Protein AF-A0A327P044-F1 (afdb_monomer)

Solvent-accessible surface area (backbone atoms only — not comparable to full-atom values): 4303 Å² total; per-residue (Å²): 124,69,36,69,41,76,61,88,79,29,38,38,29,41,35,82,92,38,41,36,28,32,27,32,14,75,59,86,66,78,50,78,43,84,49,26,79,47,41,84,88,61,79,22,47,43,65,41,56,46,81,64,81,81,30,32,35,35,33,28,95,83,46,50,30,37,11,79,63,82,48,55,50,72,44,80,108

Sequence (77 aa):
MAQMIKKGKELIRICPTNTLKIEYSVDEGETWSLRYMGNPASPGEFSELADGGKELLAEGPKGSFYSKNKGKSWHKK

Foldseek 3Di:
DWDWDDDPQKIWIQDPVFQQWIWIDNPPPPDTDTLEGHDCVPPHGFPDWDCPPQWIWTADPSGIWIGNPHRNDIDHD

pLDDT: mean 87.34, std 7.41, range [48.59, 93.62]

Nearest PDB structures (foldseek):
  6p2k-assembly1_B  TM=7.085E-01  e=5.685E-01  Simiduia agarivorans SA1 = DSM 21679
  6lk8-assembly1_C  TM=4.820E-01  e=5.373E-01  Xenopus laevis
  8y6b-assembly3_E  TM=5.897E-01  e=2.771E+00  Homo sapiens
  7onb-assembly1_A  TM=4.743E-01  e=4.358E+00  Homo sapiens
  4b9y-assembly1_A  TM=3.852E-01  e=6.475E+00  Cellvibrio japonicus

Structure (mmCIF, N/CA/C/O back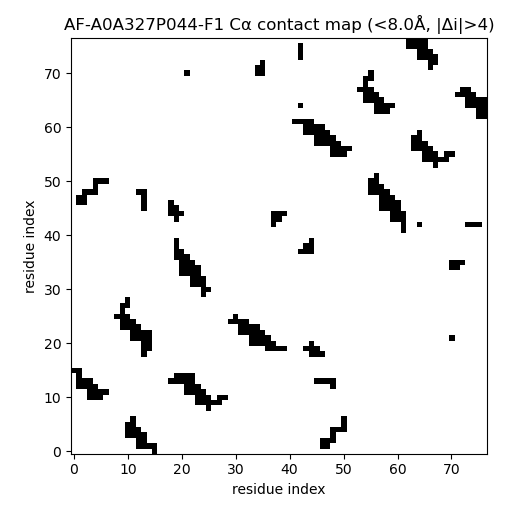bone):
data_AF-A0A327P044-F1
#
_entry.id   AF-A0A327P044-F1
#
loop_
_atom_site.group_PDB
_atom_site.id
_atom_site.type_symbol
_atom_site.label_atom_id
_atom_site.label_alt_id
_atom_site.label_comp_id
_atom_site.label_asym_id
_atom_site.label_entity_id
_atom_site.label_seq_id
_atom_site.pdbx_PDB_ins_code
_atom_site.Cartn_x
_atom_site.Cartn_y
_atom_site.Cartn_z
_atom_site.occupancy
_atom_site.B_iso_or_equiv
_atom_site.auth_seq_id
_atom_site.auth_comp_id
_atom_site.auth_asym_id
_atom_site.auth_atom_id
_atom_site.pdbx_PDB_model_num
ATOM 1 N N . MET A 1 1 ? -4.196 3.694 -13.412 1.00 48.59 1 MET A N 1
ATOM 2 C CA . MET A 1 1 ? -4.951 4.621 -12.537 1.00 48.59 1 MET A CA 1
ATOM 3 C C . MET A 1 1 ? -4.461 4.383 -11.121 1.00 48.59 1 MET A C 1
ATOM 5 O O . MET A 1 1 ? -4.350 3.224 -10.749 1.00 48.59 1 MET A O 1
ATOM 9 N N . ALA A 1 2 ? -4.088 5.418 -10.370 1.00 57.31 2 ALA A N 1
ATOM 10 C CA . ALA A 1 2 ? -3.654 5.236 -8.985 1.00 57.31 2 ALA A CA 1
ATOM 11 C C . ALA A 1 2 ? -4.881 4.930 -8.112 1.00 57.31 2 ALA A C 1
ATOM 13 O O . ALA A 1 2 ? -5.809 5.737 -8.068 1.00 57.31 2 ALA A O 1
ATOM 14 N N . GLN A 1 3 ? -4.915 3.761 -7.467 1.00 76.50 3 GLN A N 1
ATOM 15 C CA . GLN A 1 3 ? -6.015 3.396 -6.575 1.00 76.50 3 GLN A CA 1
ATOM 16 C C . GLN A 1 3 ? -5.839 4.046 -5.196 1.00 76.50 3 GLN A C 1
ATOM 18 O O . GLN A 1 3 ? -4.751 4.027 -4.610 1.00 76.50 3 GLN A O 1
ATOM 23 N N . MET A 1 4 ? -6.931 4.628 -4.697 1.00 88.88 4 MET A N 1
ATOM 24 C CA . MET A 1 4 ? -7.038 5.295 -3.402 1.00 88.88 4 MET A CA 1
ATOM 25 C C . MET A 1 4 ? -8.219 4.708 -2.633 1.00 88.88 4 MET A C 1
ATOM 27 O O . MET A 1 4 ? -9.315 4.578 -3.173 1.00 88.88 4 MET A O 1
ATOM 31 N N . ILE A 1 5 ? -8.002 4.410 -1.359 1.00 91.31 5 ILE A N 1
ATOM 32 C CA . ILE A 1 5 ? -9.010 3.896 -0.435 1.00 91.31 5 ILE A CA 1
ATOM 33 C C . ILE A 1 5 ? -9.096 4.782 0.805 1.00 91.31 5 ILE A C 1
ATOM 35 O O . ILE A 1 5 ? -8.124 5.427 1.201 1.00 91.31 5 ILE A O 1
ATOM 39 N N . LY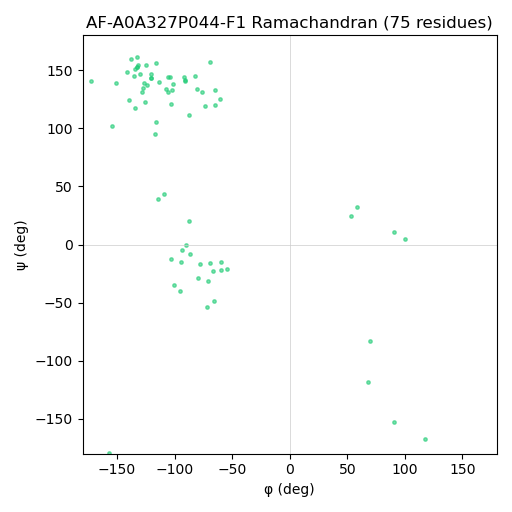S A 1 6 ? -10.255 4.780 1.461 1.00 89.50 6 LYS A N 1
ATOM 40 C CA . LYS A 1 6 ? -10.459 5.452 2.747 1.00 89.50 6 LYS A CA 1
ATOM 41 C C . LYS A 1 6 ? -10.459 4.416 3.865 1.00 89.50 6 LYS A C 1
ATOM 43 O O . LYS A 1 6 ? -11.293 3.516 3.865 1.00 89.50 6 LYS A O 1
ATOM 48 N N . LYS A 1 7 ? -9.546 4.550 4.831 1.00 85.69 7 LYS A N 1
ATOM 49 C CA . LYS A 1 7 ? -9.471 3.686 6.016 1.00 85.69 7 LYS A CA 1
ATOM 50 C C . LYS A 1 7 ? -9.703 4.514 7.273 1.00 85.69 7 LYS A C 1
ATOM 52 O O . LYS A 1 7 ? -8.794 5.131 7.827 1.00 85.69 7 LYS A O 1
ATOM 57 N N . GLY A 1 8 ? -10.952 4.532 7.730 1.00 85.44 8 GLY A N 1
ATOM 58 C CA . GLY A 1 8 ? -11.378 5.392 8.832 1.00 85.44 8 GLY A CA 1
ATOM 59 C C . GLY A 1 8 ? -11.346 6.868 8.429 1.00 85.44 8 GLY A C 1
ATOM 60 O O . GLY A 1 8 ? -12.071 7.276 7.524 1.00 85.44 8 GLY A O 1
ATOM 61 N N . LYS A 1 9 ? -10.514 7.667 9.110 1.00 87.06 9 LYS A N 1
ATOM 62 C CA . LYS A 1 9 ? -10.328 9.102 8.823 1.00 87.06 9 LYS A CA 1
ATOM 63 C C . LYS A 1 9 ? -9.162 9.398 7.875 1.00 87.06 9 LYS A C 1
ATOM 65 O O . LYS A 1 9 ? -8.975 10.545 7.506 1.00 87.06 9 LYS A O 1
ATOM 70 N N . GLU A 1 10 ? -8.391 8.385 7.489 1.00 91.94 10 GLU A N 1
ATOM 71 C CA . GLU A 1 10 ? -7.221 8.557 6.629 1.00 91.94 10 GLU A CA 1
ATOM 72 C C . GLU A 1 10 ? -7.523 8.057 5.214 1.00 91.94 10 GLU A C 1
ATOM 74 O O . GLU A 1 10 ? -8.209 7.044 5.032 1.00 91.94 10 GLU A O 1
ATOM 79 N N . LEU A 1 11 ? -6.968 8.727 4.211 1.00 92.44 11 LEU A N 1
ATOM 80 C CA . LEU A 1 11 ? -6.879 8.209 2.851 1.00 92.44 11 LEU A CA 1
ATOM 81 C C . LEU A 1 11 ? -5.566 7.456 2.696 1.00 92.44 11 LEU A C 1
ATOM 83 O O . LEU A 1 11 ? -4.541 7.877 3.221 1.00 92.44 11 LEU A O 1
ATOM 87 N N . ILE A 1 12 ? -5.584 6.343 1.979 1.00 92.62 12 ILE A N 1
ATOM 88 C CA . ILE A 1 12 ? -4.399 5.554 1.656 1.00 92.62 12 ILE A CA 1
ATOM 89 C C . ILE A 1 12 ? -4.403 5.339 0.152 1.00 92.62 12 ILE A C 1
ATOM 91 O O . ILE A 1 12 ? -5.423 4.949 -0.410 1.00 92.62 12 ILE A O 1
ATOM 95 N N . ARG A 1 13 ? -3.275 5.586 -0.507 1.00 91.94 13 ARG A N 1
ATOM 96 C CA . ARG A 1 13 ? -3.146 5.383 -1.950 1.00 91.94 13 ARG A CA 1
ATOM 97 C C . ARG A 1 13 ? -1.819 4.749 -2.312 1.00 91.94 13 ARG A C 1
ATOM 99 O O . ARG A 1 13 ? -0.834 4.876 -1.581 1.00 91.94 13 ARG A O 1
ATOM 106 N N . ILE A 1 14 ? -1.785 4.154 -3.493 1.00 91.62 14 ILE A N 1
ATOM 107 C CA . ILE A 1 14 ? -0.528 3.862 -4.179 1.00 91.62 14 ILE A CA 1
ATOM 108 C C . ILE A 1 14 ? 0.001 5.175 -4.764 1.00 91.62 14 ILE A C 1
ATOM 110 O O . ILE A 1 14 ? -0.750 5.926 -5.392 1.00 91.62 14 ILE A O 1
ATOM 114 N N . CYS A 1 15 ? 1.277 5.478 -4.529 1.00 89.69 15 CYS A N 1
ATOM 115 C CA . CYS A 1 15 ? 1.897 6.703 -5.016 1.00 89.69 15 CYS A CA 1
ATOM 116 C C . CYS A 1 15 ? 1.836 6.730 -6.557 1.00 89.69 15 CYS A C 1
ATOM 118 O O . CYS A 1 15 ? 2.315 5.798 -7.209 1.00 89.69 15 CYS A O 1
ATOM 120 N N . PRO A 1 16 ? 1.268 7.786 -7.169 1.00 86.62 16 PRO A N 1
ATOM 121 C CA . PRO A 1 16 ? 1.040 7.834 -8.614 1.00 86.62 16 PRO A CA 1
ATOM 122 C C . PRO A 1 16 ? 2.338 7.880 -9.428 1.00 86.62 16 PRO A C 1
ATOM 124 O O . PRO A 1 16 ? 2.339 7.508 -10.597 1.00 86.62 16 PRO A O 1
ATOM 127 N N . THR A 1 17 ? 3.438 8.331 -8.820 1.00 87.38 17 THR A N 1
ATOM 128 C CA . THR A 1 17 ? 4.764 8.384 -9.450 1.00 87.38 17 THR A CA 1
ATOM 129 C C . THR A 1 17 ? 5.608 7.149 -9.148 1.00 87.38 17 THR A C 1
ATOM 131 O O . THR A 1 17 ? 6.630 6.941 -9.799 1.00 87.38 17 THR A O 1
ATOM 134 N N . ASN A 1 18 ? 5.223 6.335 -8.157 1.00 88.00 18 ASN A N 1
ATOM 135 C CA . ASN A 1 18 ? 5.984 5.163 -7.749 1.00 88.00 18 ASN A CA 1
ATOM 136 C C . ASN A 1 18 ? 5.090 4.098 -7.096 1.00 88.00 18 ASN A C 1
ATOM 138 O O . ASN A 1 18 ? 4.784 4.153 -5.908 1.00 88.00 18 ASN A O 1
ATOM 142 N N . THR A 1 19 ? 4.766 3.064 -7.856 1.00 87.69 19 THR A N 1
ATOM 143 C CA . THR A 1 19 ? 3.982 1.884 -7.453 1.00 87.69 19 THR A CA 1
ATOM 144 C C . THR A 1 19 ? 4.584 1.078 -6.292 1.00 87.69 19 THR A C 1
ATOM 146 O O . THR A 1 19 ? 3.877 0.284 -5.674 1.00 87.69 19 THR A O 1
ATOM 149 N N . LEU A 1 20 ? 5.862 1.278 -5.941 1.00 88.38 20 LEU A N 1
ATOM 150 C CA . LEU A 1 20 ? 6.489 0.685 -4.746 1.00 88.38 20 LEU A CA 1
ATOM 151 C C . LEU A 1 20 ? 6.110 1.420 -3.456 1.00 88.38 20 LEU A C 1
ATOM 153 O O . LEU A 1 20 ? 6.351 0.909 -2.361 1.00 88.38 20 LEU A O 1
ATOM 157 N N . LYS A 1 21 ? 5.585 2.643 -3.549 1.00 91.00 21 LYS A N 1
ATOM 158 C CA . LYS A 1 21 ? 5.307 3.491 -2.390 1.00 91.00 21 LYS A CA 1
ATOM 159 C C . LYS A 1 21 ? 3.813 3.531 -2.114 1.00 91.00 21 LYS A C 1
ATOM 161 O O . LYS A 1 21 ? 3.009 3.812 -2.999 1.00 91.00 21 LYS A O 1
ATOM 166 N N . ILE A 1 22 ? 3.457 3.309 -0.856 1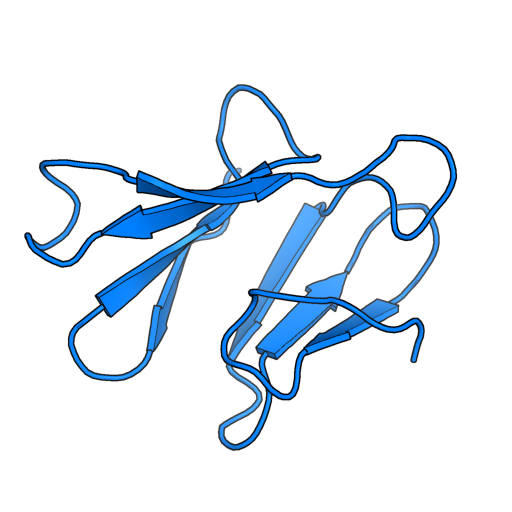.00 91.38 22 ILE A N 1
ATOM 167 C CA . ILE A 1 22 ? 2.118 3.592 -0.343 1.00 91.38 22 ILE A CA 1
ATOM 168 C C . ILE A 1 22 ? 2.198 4.885 0.449 1.00 91.38 22 ILE A C 1
ATOM 170 O O . ILE A 1 22 ? 3.074 5.061 1.302 1.00 91.38 22 ILE A O 1
ATOM 174 N N . GLU A 1 23 ? 1.255 5.770 0.187 1.00 93.19 23 GLU A N 1
ATOM 175 C CA . GLU A 1 23 ? 1.114 7.047 0.862 1.00 93.19 23 GLU A CA 1
ATOM 176 C C . GLU A 1 23 ? -0.204 7.090 1.622 1.00 93.19 23 GLU A C 1
ATOM 178 O O . GLU A 1 23 ? -1.160 6.383 1.291 1.00 93.19 23 GLU A O 1
ATOM 183 N N . TYR A 1 24 ? -0.259 7.935 2.642 1.00 93.62 24 TYR A N 1
ATOM 184 C CA . TYR A 1 24 ? -1.490 8.236 3.347 1.00 93.62 24 TYR A CA 1
ATOM 185 C C . TYR A 1 24 ? -1.675 9.732 3.540 1.00 93.62 24 TYR A C 1
ATOM 187 O O . TYR A 1 24 ? -0.700 10.477 3.621 1.00 93.62 24 TYR A O 1
ATOM 195 N N . SER A 1 25 ? -2.929 10.147 3.640 1.00 93.25 25 SER A N 1
ATOM 196 C CA . SER A 1 25 ? -3.324 11.512 3.947 1.00 93.25 25 SER A CA 1
ATOM 197 C C . SER A 1 25 ? -4.283 11.512 5.127 1.00 93.25 25 SER A C 1
ATOM 199 O O . SER A 1 25 ? -5.165 10.655 5.214 1.00 93.25 25 SER A O 1
ATOM 201 N N . VAL A 1 26 ? -4.102 12.466 6.032 1.00 93.44 26 VAL A N 1
ATOM 202 C CA . VAL A 1 26 ? -5.032 12.740 7.138 1.00 93.44 26 VAL A CA 1
ATOM 203 C C . VAL A 1 26 ? -5.888 13.981 6.869 1.00 93.44 26 VAL A C 1
ATOM 205 O O . VAL A 1 26 ? -6.912 14.157 7.520 1.00 93.44 26 VAL A O 1
ATOM 208 N N . ASP A 1 27 ? -5.510 14.764 5.855 1.00 92.31 27 ASP A N 1
ATOM 209 C CA . ASP A 1 27 ? -6.108 16.043 5.460 1.00 92.31 27 ASP A CA 1
ATOM 210 C C . ASP A 1 27 ? -6.872 15.880 4.136 1.00 92.31 27 ASP A C 1
ATOM 212 O O . ASP A 1 27 ? -6.684 16.623 3.180 1.00 92.31 27 ASP A O 1
ATOM 216 N N . GLU A 1 28 ? -7.639 14.794 4.014 1.00 87.88 28 GLU A N 1
ATOM 217 C CA . GLU A 1 28 ? -8.503 14.518 2.852 1.00 87.88 28 GLU A CA 1
ATOM 218 C C . GLU A 1 28 ? -7.813 14.571 1.469 1.00 87.88 28 GLU A C 1
ATOM 220 O O . GLU A 1 28 ? -8.466 14.704 0.437 1.00 87.88 28 GLU A O 1
ATOM 225 N N . GLY A 1 29 ? -6.495 14.361 1.424 1.00 87.50 29 GLY A N 1
ATOM 226 C CA . GLY A 1 29 ? -5.710 14.312 0.192 1.00 87.50 29 GLY A CA 1
ATOM 227 C C . GLY A 1 29 ? -4.939 15.590 -0.133 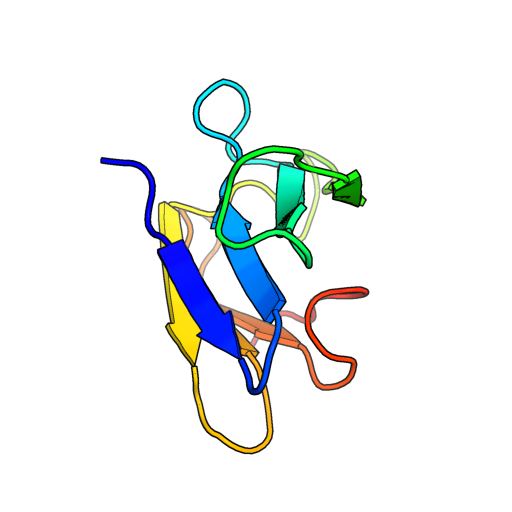1.00 87.50 29 GLY A C 1
ATOM 228 O O . GLY A 1 29 ? -4.290 15.612 -1.182 1.00 87.50 29 GLY A O 1
ATOM 229 N N . GLU A 1 30 ? -4.948 16.603 0.739 1.00 89.44 30 GLU A N 1
ATOM 230 C CA . GLU A 1 30 ? -4.128 17.816 0.584 1.00 89.44 30 GLU A CA 1
ATOM 231 C C . GLU A 1 30 ? -2.631 17.504 0.690 1.00 89.44 30 GLU A C 1
ATOM 233 O O . GLU A 1 30 ? -1.839 17.875 -0.178 1.00 89.44 30 GLU A O 1
ATOM 238 N N . THR A 1 31 ? -2.242 16.759 1.728 1.00 91.62 31 THR A N 1
ATOM 239 C CA . THR A 1 31 ? -0.858 16.321 1.936 1.00 91.62 31 THR A CA 1
ATOM 240 C C . THR A 1 31 ? -0.762 14.804 1.969 1.00 91.62 31 THR A C 1
ATOM 242 O O . THR A 1 31 ? -1.676 14.112 2.418 1.00 91.62 31 THR A O 1
ATOM 245 N N . TRP A 1 32 ? 0.352 14.266 1.476 1.00 93.12 32 TRP A N 1
ATOM 246 C CA . TRP A 1 32 ? 0.587 12.828 1.422 1.00 93.12 32 TRP A CA 1
ATOM 247 C C . TRP A 1 32 ? 1.901 12.495 2.107 1.00 93.12 32 TRP A C 1
ATOM 249 O O . TRP A 1 32 ? 2.961 12.995 1.741 1.00 93.12 32 TRP A O 1
ATOM 259 N N . SER A 1 33 ? 1.813 11.636 3.114 1.00 92.94 33 SER A N 1
ATOM 260 C CA . SER A 1 33 ? 2.948 11.132 3.873 1.00 92.94 33 SER A CA 1
ATOM 261 C C . SER A 1 33 ? 3.269 9.704 3.455 1.00 92.94 33 SER A C 1
ATOM 263 O O . SER A 1 33 ? 2.375 8.902 3.180 1.00 92.94 33 SER A O 1
ATOM 265 N N . LEU A 1 34 ? 4.555 9.356 3.440 1.00 91.94 34 LEU A N 1
ATOM 266 C CA . LEU A 1 34 ? 4.999 7.998 3.145 1.00 91.94 34 LEU A CA 1
ATOM 267 C C . LEU A 1 34 ? 4.515 7.040 4.245 1.00 91.94 34 LEU A C 1
ATOM 269 O O . LEU A 1 34 ? 4.870 7.190 5.414 1.00 91.94 34 LEU A O 1
ATOM 273 N N . ARG A 1 35 ? 3.714 6.039 3.872 1.00 90.94 35 ARG A N 1
ATOM 274 C CA . ARG A 1 35 ? 3.250 4.974 4.776 1.00 90.94 35 ARG A CA 1
ATOM 275 C C . ARG A 1 35 ? 4.135 3.741 4.691 1.00 90.94 35 ARG A C 1
ATOM 277 O O . ARG A 1 35 ? 4.411 3.107 5.707 1.00 90.94 35 ARG A O 1
ATOM 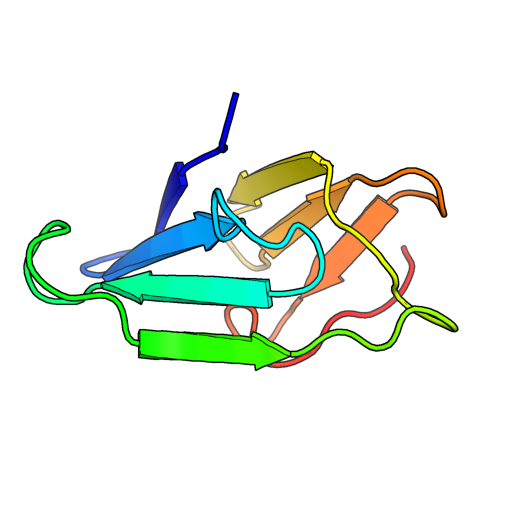284 N N . TYR A 1 36 ? 4.543 3.403 3.473 1.00 90.62 36 TYR A N 1
ATOM 285 C CA . TYR A 1 36 ? 5.369 2.245 3.187 1.00 90.62 36 TYR A CA 1
ATOM 286 C C . TYR A 1 36 ? 6.220 2.488 1.951 1.00 90.62 36 TYR A C 1
ATOM 288 O O . TYR A 1 36 ? 5.748 3.028 0.951 1.00 90.62 36 TYR A O 1
ATOM 296 N N . MET A 1 37 ? 7.471 2.052 2.035 1.00 88.75 37 MET A N 1
ATOM 297 C CA . MET A 1 37 ? 8.401 2.034 0.921 1.00 88.75 37 MET A CA 1
ATOM 298 C C . MET A 1 37 ? 8.761 0.583 0.636 1.00 88.75 37 MET A C 1
ATOM 300 O O . MET A 1 37 ? 9.490 -0.053 1.397 1.00 88.75 37 MET A O 1
ATOM 304 N N . GLY A 1 38 ? 8.195 0.061 -0.444 1.00 83.50 38 GLY A N 1
ATOM 305 C CA . GLY A 1 38 ? 8.496 -1.263 -0.949 1.00 83.50 38 GLY A CA 1
ATOM 306 C C . GLY A 1 38 ? 9.898 -1.343 -1.527 1.00 83.50 38 GLY A C 1
ATOM 307 O O . GLY A 1 38 ? 10.492 -0.349 -1.950 1.00 83.50 38 GLY A O 1
ATOM 308 N N . ASN A 1 39 ? 10.418 -2.563 -1.559 1.00 82.06 39 ASN A N 1
ATOM 309 C CA . ASN A 1 39 ? 11.631 -2.896 -2.285 1.00 82.06 39 ASN A CA 1
ATOM 310 C C . ASN A 1 39 ? 11.227 -3.591 -3.596 1.00 82.06 39 ASN A C 1
ATOM 312 O O . ASN A 1 39 ? 10.345 -4.457 -3.555 1.00 82.06 39 ASN A O 1
ATOM 316 N N . PRO A 1 40 ? 11.867 -3.283 -4.740 1.00 78.88 40 PRO A N 1
ATOM 317 C CA . PRO A 1 40 ? 11.639 -4.005 -5.988 1.00 78.88 40 PRO A CA 1
ATOM 318 C C . PRO A 1 40 ? 11.839 -5.522 -5.874 1.00 78.88 40 PRO A C 1
ATOM 320 O O . PRO A 1 40 ? 11.277 -6.242 -6.689 1.00 78.88 40 PRO A O 1
ATOM 323 N N . ALA A 1 41 ? 12.569 -6.048 -4.882 1.00 75.56 41 ALA A N 1
ATOM 324 C CA . ALA A 1 41 ? 12.745 -7.491 -4.681 1.00 75.56 41 ALA A CA 1
ATOM 325 C C . ALA A 1 41 ? 11.479 -8.207 -4.158 1.00 75.56 41 ALA A C 1
ATOM 327 O O . ALA A 1 41 ? 11.017 -9.167 -4.778 1.00 75.56 41 ALA A O 1
ATOM 328 N N . SER A 1 42 ? 10.896 -7.750 -3.050 1.00 68.88 42 SER A N 1
ATOM 329 C CA . SER A 1 42 ? 9.643 -8.257 -2.470 1.00 68.88 42 SER A CA 1
ATOM 330 C C . SER A 1 42 ? 9.232 -7.339 -1.316 1.00 68.88 42 SER A C 1
ATOM 332 O O . SER A 1 42 ? 10.121 -6.897 -0.579 1.00 68.88 42 SER A O 1
ATOM 334 N N . PRO A 1 43 ? 7.937 -7.027 -1.125 1.00 68.94 43 PRO A N 1
ATOM 335 C CA . PRO A 1 43 ? 6.749 -7.470 -1.869 1.00 68.94 43 PRO A CA 1
ATOM 336 C C . PRO A 1 43 ? 6.657 -6.913 -3.301 1.00 68.94 43 PRO A C 1
ATOM 338 O O . PRO A 1 43 ? 5.999 -7.512 -4.145 1.00 68.94 43 PRO A O 1
ATOM 341 N N . GLY A 1 44 ? 7.419 -5.866 -3.628 1.00 82.19 44 GLY A N 1
ATOM 342 C CA . GLY A 1 44 ? 7.459 -5.278 -4.967 1.00 82.19 44 GLY A CA 1
ATOM 343 C C . GLY A 1 44 ? 6.445 -4.157 -5.155 1.00 82.19 44 GLY A C 1
ATOM 344 O O . GLY A 1 44 ? 6.119 -3.436 -4.215 1.00 82.19 44 GLY A O 1
ATOM 345 N N . GLU A 1 45 ? 6.027 -3.976 -6.404 1.00 87.88 45 GLU A N 1
ATOM 346 C CA . GLU A 1 45 ? 5.090 -2.938 -6.830 1.00 87.88 45 GLU A CA 1
ATOM 347 C C . GLU A 1 45 ? 3.649 -3.360 -6.570 1.00 87.88 45 GLU A C 1
ATOM 349 O O . GLU A 1 45 ? 3.298 -4.530 -6.741 1.00 87.88 45 GLU A O 1
ATOM 354 N N . PHE A 1 46 ? 2.811 -2.388 -6.225 1.00 89.38 46 PHE A N 1
ATOM 355 C CA . PHE A 1 46 ? 1.371 -2.566 -6.116 1.00 89.38 46 PHE A CA 1
ATOM 356 C C . PHE A 1 46 ? 0.676 -1.862 -7.278 1.00 89.38 46 PHE A C 1
ATOM 358 O O . PHE A 1 46 ? 0.986 -0.720 -7.6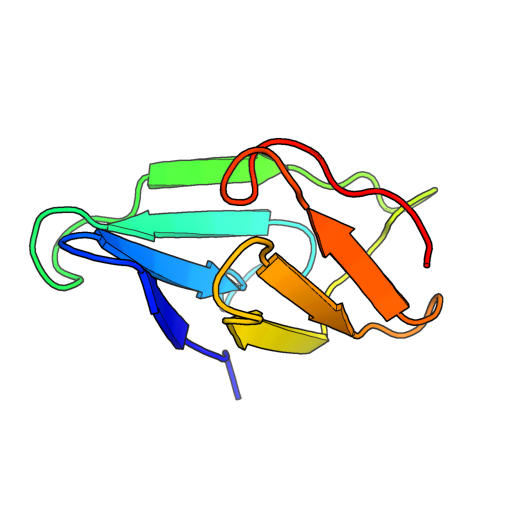18 1.00 89.38 46 PHE A O 1
ATOM 365 N N . SER A 1 47 ? -0.270 -2.560 -7.887 1.00 89.00 47 SER A N 1
ATOM 366 C CA . SER A 1 47 ? -1.143 -2.059 -8.946 1.00 89.00 47 SER A CA 1
ATOM 367 C C . SER A 1 47 ? -2.515 -1.682 -8.393 1.00 89.00 47 SER A C 1
ATOM 369 O O . SER A 1 47 ? -3.106 -0.700 -8.842 1.00 89.00 47 SER A O 1
ATOM 371 N N . GLU A 1 48 ? -2.993 -2.422 -7.391 1.00 89.75 48 GLU A N 1
ATOM 372 C CA . GLU A 1 48 ? -4.321 -2.254 -6.802 1.00 89.75 48 GLU A CA 1
ATOM 373 C C . GLU A 1 48 ? -4.262 -2.273 -5.277 1.00 89.75 48 GLU A C 1
ATOM 375 O O . GLU A 1 48 ? -3.382 -2.899 -4.680 1.00 89.75 48 GLU A O 1
ATOM 380 N N . LEU A 1 49 ? -5.198 -1.565 -4.645 1.00 90.50 49 LEU A N 1
ATOM 381 C CA . LEU A 1 49 ? -5.288 -1.425 -3.198 1.00 90.50 49 LEU A CA 1
ATOM 382 C C . LEU A 1 49 ? -6.757 -1.489 -2.777 1.00 90.50 49 LEU A C 1
ATOM 384 O O . LEU A 1 49 ? -7.571 -0.685 -3.221 1.00 90.50 49 LEU A O 1
ATOM 388 N N . ALA A 1 50 ? -7.080 -2.406 -1.872 1.00 90.81 50 ALA A N 1
ATOM 389 C CA . ALA A 1 50 ? -8.429 -2.625 -1.373 1.00 90.81 50 ALA A CA 1
ATOM 390 C C . ALA A 1 50 ? -8.464 -2.654 0.161 1.00 90.81 50 ALA A C 1
ATOM 392 O O . ALA A 1 50 ? -7.536 -3.122 0.831 1.00 90.81 50 ALA A O 1
ATOM 393 N N . ASP A 1 51 ? -9.563 -2.167 0.735 1.00 89.75 51 ASP A N 1
ATOM 394 C CA . ASP A 1 51 ? -9.822 -2.308 2.165 1.00 89.75 51 ASP A CA 1
ATOM 395 C C . ASP A 1 51 ? -10.548 -3.631 2.440 1.00 89.75 51 ASP A C 1
ATOM 397 O O . ASP A 1 51 ? -11.706 -3.806 2.076 1.00 89.75 51 ASP A O 1
ATOM 401 N N . GLY A 1 52 ? -9.867 -4.569 3.098 1.00 86.06 52 GLY A N 1
ATOM 402 C CA . GLY A 1 52 ? -10.451 -5.833 3.558 1.00 86.06 52 GLY A CA 1
ATOM 403 C C . GLY A 1 52 ? -11.092 -5.730 4.947 1.00 86.06 52 GLY A C 1
ATOM 404 O O . GLY A 1 52 ? -11.188 -6.734 5.655 1.00 86.06 52 GLY A O 1
ATOM 405 N N . GLY A 1 53 ? -11.436 -4.523 5.411 1.00 85.56 53 GLY A N 1
ATOM 406 C CA . GLY A 1 53 ? -11.889 -4.252 6.774 1.00 85.56 53 GLY A CA 1
ATOM 407 C C . GLY A 1 53 ? -10.765 -4.399 7.804 1.00 85.56 53 GLY A C 1
ATOM 408 O O . GLY A 1 53 ? -10.122 -3.418 8.199 1.00 85.56 53 GLY A O 1
ATOM 409 N N . LYS A 1 54 ? -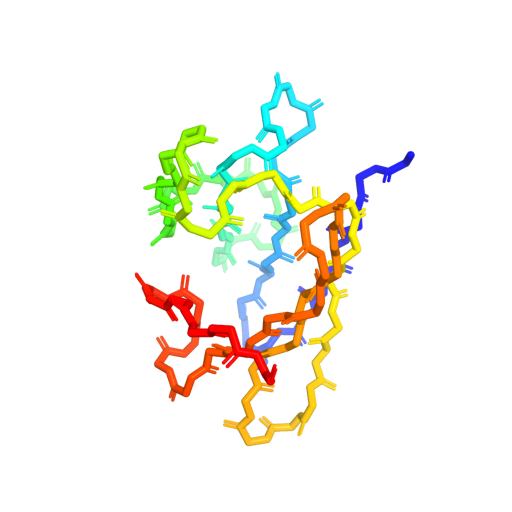10.490 -5.635 8.241 1.00 86.75 54 LYS A N 1
ATOM 410 C CA . LYS A 1 54 ? -9.488 -5.928 9.289 1.00 86.75 54 LYS A CA 1
ATOM 411 C C . LYS A 1 54 ? -8.051 -5.720 8.810 1.00 86.75 54 LYS A C 1
ATOM 413 O O . LYS A 1 54 ? -7.185 -5.327 9.590 1.00 86.75 54 LYS A O 1
ATOM 418 N N . GLU A 1 55 ? -7.806 -5.941 7.528 1.00 91.75 55 GLU A N 1
ATOM 419 C CA . GLU A 1 55 ? -6.504 -5.797 6.887 1.00 91.75 55 GLU A CA 1
ATOM 420 C C . GLU A 1 55 ? -6.622 -4.999 5.591 1.00 91.75 55 GLU A C 1
ATOM 422 O O . GLU A 1 55 ? -7.715 -4.770 5.078 1.00 91.75 55 GLU A O 1
ATOM 427 N N . LEU A 1 56 ? -5.498 -4.480 5.114 1.00 91.50 56 LEU A N 1
ATOM 428 C CA . LEU A 1 56 ? -5.409 -3.936 3.766 1.00 91.50 56 LEU A CA 1
ATOM 429 C C . LEU A 1 56 ? -4.974 -5.039 2.820 1.00 91.50 56 LEU A C 1
ATOM 431 O O . LEU A 1 56 ? -4.123 -5.850 3.178 1.00 91.50 56 LEU A O 1
ATOM 435 N N . LEU A 1 57 ? -5.541 -5.040 1.627 1.00 92.12 57 LEU A N 1
ATOM 436 C CA . LEU A 1 57 ? -5.183 -5.947 0.551 1.00 92.12 57 LEU A CA 1
ATOM 437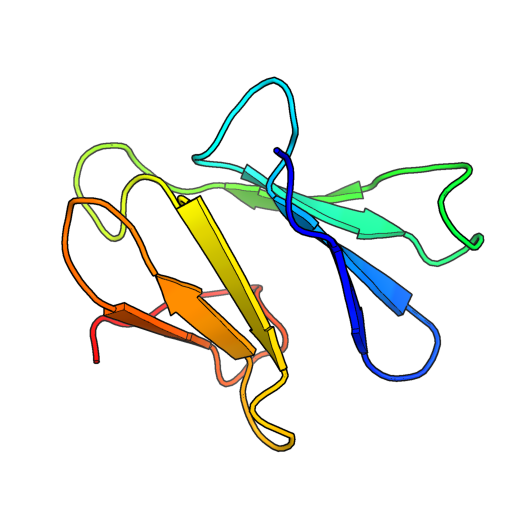 C C . LEU A 1 57 ? -4.564 -5.121 -0.568 1.00 92.12 57 LEU A C 1
ATOM 439 O O . LEU A 1 57 ? -5.010 -4.008 -0.840 1.00 92.12 57 LEU A O 1
ATOM 443 N N . ALA A 1 58 ? -3.522 -5.649 -1.187 1.00 90.62 58 ALA A N 1
ATOM 444 C CA . ALA A 1 58 ? -2.915 -5.052 -2.360 1.00 90.62 58 ALA A CA 1
ATOM 445 C C . ALA A 1 58 ? -2.641 -6.140 -3.381 1.00 90.62 58 ALA A C 1
ATOM 447 O O . ALA A 1 58 ? -2.278 -7.260 -3.021 1.00 90.62 58 ALA A O 1
ATOM 448 N N . GLU A 1 59 ? -2.780 -5.804 -4.651 1.00 90.50 59 GLU A N 1
ATOM 449 C CA . GLU A 1 59 ? -2.430 -6.701 -5.745 1.00 90.50 59 GLU A CA 1
ATOM 450 C C . GLU A 1 59 ? -1.366 -6.050 -6.604 1.00 90.50 59 GLU A C 1
ATOM 452 O O . GLU A 1 59 ? -1.350 -4.833 -6.788 1.00 90.50 59 GLU A O 1
ATOM 457 N N . GLY A 1 60 ? -0.444 -6.860 -7.103 1.00 88.94 60 GLY A N 1
ATOM 458 C CA . GLY A 1 60 ? 0.614 -6.396 -7.977 1.00 88.94 60 GLY A CA 1
ATOM 459 C C . GLY A 1 60 ? 1.170 -7.523 -8.838 1.00 88.94 60 GLY A C 1
ATOM 460 O O . GLY A 1 60 ? 0.763 -8.679 -8.707 1.00 88.94 60 GLY A O 1
ATOM 461 N N . PRO A 1 61 ? 2.162 -7.226 -9.692 1.00 87.00 61 PRO A N 1
ATOM 462 C CA . PRO A 1 61 ? 2.712 -8.190 -10.648 1.00 87.00 61 PRO A CA 1
ATOM 463 C C . PRO A 1 61 ? 3.319 -9.440 -9.993 1.00 87.00 61 PRO A C 1
ATOM 465 O O . PRO A 1 61 ? 3.456 -10.482 -10.626 1.00 87.00 61 PRO A O 1
ATOM 468 N N . LYS A 1 62 ? 3.703 -9.342 -8.714 1.00 85.81 62 LYS A N 1
ATOM 469 C CA . LYS A 1 62 ? 4.305 -10.435 -7.933 1.00 85.81 62 LYS A CA 1
ATOM 470 C C . LYS A 1 62 ? 3.287 -11.300 -7.183 1.00 85.81 62 LYS A C 1
ATOM 472 O O . LYS A 1 62 ? 3.681 -12.261 -6.510 1.00 85.81 62 LYS A O 1
ATOM 477 N N . GLY A 1 63 ? 2.005 -10.968 -7.305 1.00 89.44 63 GLY A N 1
ATOM 478 C CA . GLY A 1 63 ? 0.883 -11.621 -6.645 1.00 89.44 63 GLY A CA 1
ATOM 479 C C . GLY A 1 63 ? 0.139 -10.686 -5.696 1.00 89.44 63 GLY A C 1
ATOM 480 O O . GLY A 1 63 ? 0.334 -9.470 -5.698 1.00 89.44 63 GLY A O 1
ATOM 481 N N . SER A 1 64 ? -0.719 -11.281 -4.875 1.00 90.69 64 SER A N 1
ATOM 482 C CA . SER A 1 64 ? -1.523 -10.562 -3.892 1.00 90.69 64 SER A CA 1
ATOM 483 C C . SER A 1 64 ? -0.804 -10.494 -2.538 1.00 90.69 64 SER A C 1
ATOM 485 O O . SER A 1 64 ? -0.115 -11.424 -2.107 1.00 90.69 64 SER A O 1
ATOM 487 N N . PHE A 1 65 ? -0.980 -9.378 -1.843 1.00 91.44 65 PHE A N 1
ATOM 488 C CA . PHE A 1 65 ? -0.357 -9.055 -0.567 1.00 91.44 65 PHE A CA 1
ATOM 489 C C . PHE A 1 65 ? -1.406 -8.557 0.422 1.00 91.44 65 PHE A C 1
ATOM 491 O O . PHE A 1 65 ? -2.437 -8.001 0.044 1.00 91.44 65 PHE A O 1
ATOM 498 N N . TYR A 1 66 ? -1.128 -8.730 1.709 1.00 92.19 66 TYR A N 1
ATOM 499 C CA . TYR A 1 66 ? -1.977 -8.233 2.781 1.00 92.19 66 TYR A CA 1
ATOM 500 C C . TYR A 1 66 ? -1.166 -7.515 3.860 1.00 92.19 66 TYR A C 1
ATOM 502 O O . TYR A 1 66 ? 0.010 -7.801 4.097 1.00 92.19 66 TYR A O 1
ATOM 510 N N . SER A 1 67 ? -1.811 -6.577 4.545 1.00 90.94 67 SER A N 1
ATOM 511 C CA . SER A 1 67 ? -1.226 -5.811 5.637 1.00 90.94 67 SER A CA 1
ATOM 512 C C . SER A 1 67 ? -2.171 -5.728 6.827 1.00 90.94 67 SER A C 1
ATOM 514 O O . SER A 1 67 ? -3.241 -5.118 6.773 1.00 90.94 67 SER A O 1
ATOM 516 N N . LYS A 1 68 ? -1.727 -6.284 7.957 1.00 91.00 68 LYS A N 1
ATOM 517 C CA . LYS A 1 68 ? -2.467 -6.267 9.230 1.00 91.00 68 LYS A CA 1
ATOM 518 C C . LYS A 1 68 ? -2.198 -5.015 10.070 1.00 91.00 68 LYS A C 1
ATOM 520 O O . LYS A 1 68 ? -2.871 -4.786 11.067 1.00 91.00 68 LYS A O 1
ATOM 525 N N . ASN A 1 69 ? -1.234 -4.183 9.674 1.00 89.25 69 ASN A N 1
ATOM 526 C CA . ASN A 1 69 ? -0.805 -2.991 10.411 1.00 89.25 69 ASN A CA 1
ATOM 527 C C . ASN A 1 69 ? -1.101 -1.693 9.645 1.00 89.25 69 ASN A C 1
ATOM 529 O O . ASN A 1 69 ? -0.308 -0.751 9.664 1.00 89.25 69 ASN A O 1
ATOM 533 N N . LYS A 1 70 ? -2.264 -1.647 8.983 1.00 84.75 70 LYS A N 1
ATOM 534 C CA . LYS A 1 70 ? -2.748 -0.485 8.221 1.00 84.75 70 LYS A CA 1
ATOM 535 C C . LYS A 1 70 ? -1.802 -0.049 7.094 1.00 84.75 70 LYS A C 1
ATOM 537 O O . LYS A 1 70 ? -1.735 1.134 6.793 1.00 84.75 70 LYS A O 1
ATOM 542 N N . GLY A 1 71 ? -1.082 -0.978 6.468 1.00 85.44 71 GLY A N 1
ATOM 543 C CA . GLY A 1 71 ? -0.244 -0.699 5.299 1.00 85.44 71 GLY A CA 1
ATOM 544 C C . GLY A 1 71 ? 1.195 -0.318 5.622 1.00 85.44 71 GLY A C 1
ATOM 545 O O . GLY A 1 71 ? 1.885 0.123 4.714 1.00 85.44 71 GLY A O 1
ATOM 546 N N . LYS A 1 72 ? 1.652 -0.468 6.875 1.00 86.31 72 LYS A N 1
ATOM 547 C CA . LYS A 1 72 ? 3.050 -0.203 7.273 1.00 86.31 72 LYS A CA 1
ATOM 548 C C . LYS A 1 72 ? 4.000 -1.349 6.919 1.00 86.31 72 LYS A C 1
ATOM 550 O O . LYS A 1 72 ? 5.184 -1.124 6.705 1.00 86.31 72 LYS A O 1
ATOM 555 N N . SER A 1 73 ? 3.500 -2.580 6.875 1.00 88.81 73 SER A N 1
ATOM 556 C CA . SER A 1 73 ? 4.212 -3.745 6.353 1.00 88.81 73 SER A CA 1
ATOM 557 C C . SER A 1 73 ? 3.253 -4.636 5.583 1.00 88.81 73 SER A C 1
ATOM 559 O O . SER A 1 73 ? 2.071 -4.731 5.913 1.00 88.81 73 SER A O 1
ATOM 561 N N . TRP A 1 74 ? 3.780 -5.298 4.565 1.00 89.81 74 TRP A N 1
ATOM 562 C CA . TRP A 1 74 ? 3.017 -6.126 3.647 1.00 89.81 74 TRP A CA 1
ATOM 563 C C . TRP A 1 74 ? 3.605 -7.529 3.630 1.00 89.81 74 TRP A C 1
ATOM 565 O O . TRP A 1 74 ? 4.824 -7.700 3.616 1.00 89.81 74 TRP A O 1
ATOM 575 N N . HIS A 1 75 ? 2.730 -8.525 3.644 1.00 88.81 75 HIS A N 1
ATOM 576 C CA . HIS A 1 75 ? 3.076 -9.937 3.569 1.00 88.81 75 HIS A CA 1
ATOM 577 C C . HIS A 1 75 ? 2.415 -10.533 2.337 1.00 88.81 75 HIS A C 1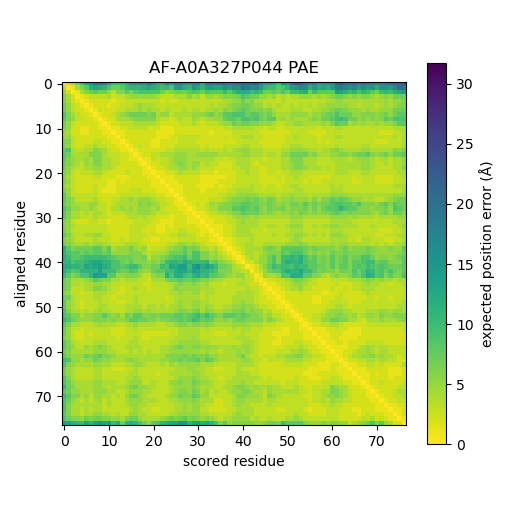
ATOM 579 O O . HIS A 1 75 ? 1.304 -10.144 1.978 1.00 88.81 75 HIS A O 1
ATOM 585 N N . LYS A 1 76 ? 3.107 -11.456 1.670 1.00 88.12 76 LYS A N 1
ATOM 586 C CA . LYS A 1 76 ? 2.525 -12.185 0.546 1.00 88.12 76 LYS A CA 1
ATOM 587 C C . LYS A 1 76 ? 1.374 -13.049 1.063 1.00 88.12 76 LYS A C 1
ATOM 589 O O . LYS A 1 76 ? 1.534 -13.682 2.108 1.00 88.12 76 LYS A O 1
ATOM 594 N N . LYS A 1 77 ? 0.236 -12.996 0.373 1.00 82.94 77 LYS A N 1
ATOM 595 C CA . LYS A 1 77 ? -0.930 -13.828 0.672 1.00 82.94 77 LYS A CA 1
ATOM 596 C C . LYS A 1 77 ? -0.711 -15.266 0.219 1.00 82.94 77 LYS A C 1
ATOM 598 O O . LYS A 1 77 ? -0.007 -15.456 -0.799 1.00 82.94 77 LYS A O 1
#

InterPro domains:
  IPR036278 Sialidase superfamily [SSF50939] (20-76)

Mean predicted aligned error: 4.27 Å

Radius of gyration: 11.13 Å; Cα contacts (8 Å, |Δi|>4): 178; chains: 1; bounding box: 25×32×23 Å

Secondary structure (DSSP, 8-state):
---EEEETTEEEEEETTEEEEEEEESSTTSS-EEEEE--TTTT---SEEEE-SSSEEEEETTEEEEESSTTSS-EE-

Organism: NCBI:txid291403